Protein AF-A0A9D6M8T0-F1 (afdb_monomer_lite)

Radius of gyration: 15.45 Å; chains: 1; bounding box: 40×28×38 Å

Sequence (110 aa):
MVNTPKIEGMLRNLATHLGQLRDIAQTERDAFVGDATKLGAAKYYLQISIEACLDIGSHIIASERYRAPKDYRDIFTVLNENDILPDDFTVTLRQMAGALVLGGGRRASL

Foldseek 3Di:
DQPPVVLVVLVVLLVVLVVLLVVLVPDDPVRCVVDPVSVVSNVVSLLVNLVSVLVSLQRVCVVVVFDDAPDSLSSLVRCVVVVNDPPVVSVVSSVSSVVNVVPDDDDPDD

pLDDT: mean 89.44, std 13.71, range [37.41, 97.88]

Secondary structure (DSSP, 8-state):
---HHHHHHHHHHHHHHHHHHHHHHTS-HHHHHT-HHHHHHHHHHHHHHHHHHHHHHHHHHHHHTPPPPSSHHHHHHHHHHTTSS-HHHHHHHHHHHHHHHHH-------

Structure (mmCIF, N/CA/C/O backbone):
data_AF-A0A9D6M8T0-F1
#
_entry.id   AF-A0A9D6M8T0-F1
#
loop_
_atom_site.group_PDB
_atom_site.id
_atom_site.type_symbol
_atom_site.label_atom_id
_atom_site.label_alt_id
_atom_site.label_comp_id
_atom_site.label_asym_id
_atom_site.label_entity_id
_atom_site.label_seq_id
_atom_site.pdbx_PDB_ins_code
_atom_site.Cartn_x
_atom_site.Cartn_y
_atom_site.Cartn_z
_atom_site.occupancy
_atom_site.B_iso_or_equiv
_atom_site.auth_seq_id
_atom_site.auth_comp_id
_atom_site.auth_asym_id
_atom_site.auth_atom_id
_atom_site.pdbx_PDB_model_num
ATOM 1 N N . MET A 1 1 ? 18.700 -0.780 -11.556 1.00 75.50 1 MET A N 1
ATOM 2 C CA . MET A 1 1 ? 18.811 -1.960 -10.677 1.00 75.50 1 MET A CA 1
ATOM 3 C C . MET A 1 1 ? 18.026 -1.684 -9.419 1.00 75.50 1 MET A C 1
ATOM 5 O O . MET A 1 1 ? 18.284 -0.677 -8.760 1.00 75.50 1 MET A O 1
ATOM 9 N N . VAL A 1 2 ? 17.058 -2.543 -9.123 1.00 79.75 2 VAL A N 1
ATOM 10 C CA . VAL A 1 2 ? 16.226 -2.430 -7.926 1.00 79.75 2 VAL A CA 1
ATOM 11 C C . VAL A 1 2 ? 17.090 -2.395 -6.665 1.00 79.75 2 VAL A C 1
ATOM 13 O O . VAL A 1 2 ? 17.882 -3.293 -6.398 1.00 79.75 2 VAL A O 1
ATOM 16 N N . ASN A 1 3 ? 16.928 -1.337 -5.868 1.00 88.75 3 ASN A N 1
ATOM 17 C CA . ASN A 1 3 ? 17.471 -1.279 -4.511 1.00 88.75 3 ASN A CA 1
ATOM 18 C C . ASN A 1 3 ? 16.614 -2.143 -3.568 1.00 88.75 3 ASN A C 1
ATOM 20 O O . ASN A 1 3 ? 15.611 -1.671 -3.027 1.00 88.75 3 ASN A O 1
ATOM 24 N N . THR A 1 4 ? 17.013 -3.402 -3.393 1.00 88.81 4 THR A N 1
ATOM 25 C CA . THR A 1 4 ? 16.312 -4.375 -2.544 1.00 88.81 4 THR A CA 1
ATOM 26 C C . THR A 1 4 ? 16.169 -3.909 -1.089 1.00 88.81 4 THR A C 1
ATOM 28 O O 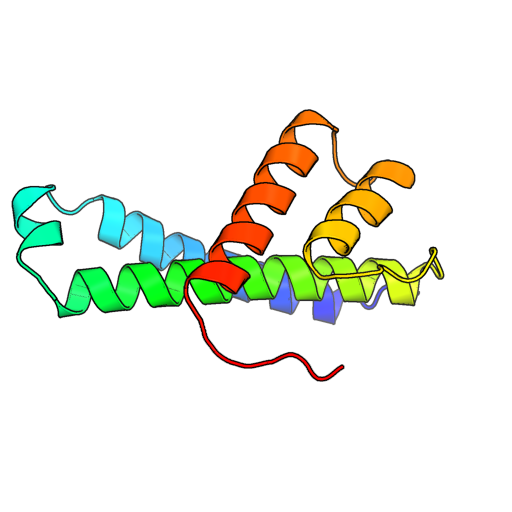. THR A 1 4 ? 15.035 -3.892 -0.612 1.00 88.81 4 THR A O 1
ATOM 31 N N . PRO A 1 5 ? 17.224 -3.414 -0.398 1.00 89.75 5 PRO A N 1
ATOM 32 C CA . PRO A 1 5 ? 17.084 -2.909 0.973 1.00 89.75 5 PRO A CA 1
ATOM 33 C C . PRO A 1 5 ? 16.018 -1.817 1.131 1.00 89.75 5 PRO A C 1
ATOM 35 O O . PRO A 1 5 ? 15.298 -1.781 2.133 1.00 89.75 5 PRO A O 1
ATOM 38 N N . LYS A 1 6 ? 15.891 -0.931 0.134 1.00 87.69 6 LYS A N 1
ATOM 39 C CA . LYS A 1 6 ? 14.872 0.123 0.127 1.00 87.69 6 LYS A CA 1
ATOM 40 C C . LYS A 1 6 ? 13.465 -0.457 -0.026 1.00 87.69 6 LYS A C 1
ATOM 42 O O . LYS A 1 6 ? 12.584 -0.075 0.742 1.00 87.69 6 LYS A O 1
ATOM 47 N N . ILE A 1 7 ? 13.252 -1.376 -0.974 1.00 91.50 7 ILE A N 1
ATOM 48 C CA . ILE A 1 7 ? 11.948 -2.042 -1.146 1.00 91.50 7 ILE A CA 1
ATOM 49 C C . ILE A 1 7 ? 11.554 -2.795 0.121 1.00 91.50 7 ILE A C 1
ATOM 51 O O . ILE A 1 7 ? 10.430 -2.644 0.591 1.00 91.50 7 ILE A O 1
ATOM 55 N N . GLU A 1 8 ? 12.470 -3.552 0.716 1.00 91.94 8 GLU A N 1
ATOM 56 C CA . GLU A 1 8 ? 12.193 -4.268 1.961 1.00 91.94 8 GLU A CA 1
ATOM 57 C C . GLU A 1 8 ? 11.804 -3.321 3.101 1.00 91.94 8 GLU A C 1
ATOM 59 O O . GLU A 1 8 ? 10.916 -3.636 3.891 1.00 91.94 8 GLU A O 1
ATOM 64 N N . GLY A 1 9 ? 12.435 -2.146 3.186 1.00 92.31 9 GLY A N 1
ATOM 65 C CA . GLY A 1 9 ? 12.045 -1.104 4.135 1.00 92.31 9 GLY A CA 1
ATOM 66 C C . GLY A 1 9 ? 10.608 -0.629 3.919 1.00 92.31 9 GLY A C 1
ATOM 67 O O . GLY A 1 9 ? 9.831 -0.574 4.872 1.00 92.31 9 GLY A O 1
ATOM 68 N N . MET A 1 10 ? 10.230 -0.354 2.668 1.00 91.12 10 MET A N 1
ATOM 69 C CA . MET A 1 10 ? 8.861 0.045 2.318 1.00 91.12 10 MET A CA 1
ATOM 70 C C . MET A 1 10 ? 7.848 -1.067 2.630 1.00 91.12 10 MET A C 1
ATOM 72 O O . MET A 1 10 ? 6.798 -0.791 3.206 1.00 91.12 10 MET A O 1
ATOM 76 N N . LEU A 1 11 ? 8.187 -2.328 2.345 1.00 94.06 11 LEU A N 1
ATOM 77 C CA . LEU A 1 11 ? 7.351 -3.487 2.670 1.00 94.06 11 LEU A CA 1
ATOM 78 C C . LEU A 1 11 ? 7.187 -3.688 4.183 1.00 94.06 11 LEU A C 1
ATOM 80 O O . LEU A 1 11 ? 6.087 -3.996 4.637 1.00 94.06 11 LEU A O 1
ATOM 84 N N . ARG A 1 12 ? 8.239 -3.472 4.985 1.00 95.88 12 ARG A N 1
ATOM 85 C CA . ARG A 1 12 ? 8.148 -3.511 6.458 1.00 95.88 12 ARG A CA 1
ATOM 86 C C . ARG A 1 12 ? 7.227 -2.420 7.006 1.00 95.88 12 ARG A C 1
ATOM 88 O O . ARG A 1 12 ? 6.432 -2.686 7.910 1.00 95.88 12 ARG A O 1
ATOM 95 N N . ASN A 1 13 ? 7.295 -1.216 6.442 1.00 92.94 13 ASN A N 1
ATOM 96 C CA . ASN A 1 13 ? 6.398 -0.125 6.823 1.00 92.94 13 ASN A CA 1
ATOM 97 C C . ASN A 1 13 ? 4.948 -0.459 6.454 1.00 92.94 13 ASN A C 1
ATOM 99 O O . ASN A 1 13 ? 4.061 -0.357 7.298 1.00 92.94 13 ASN A O 1
ATOM 103 N N . LEU A 1 14 ? 4.717 -0.954 5.234 1.00 95.50 14 LEU A N 1
ATOM 104 C CA . LEU A 1 14 ? 3.402 -1.419 4.795 1.00 95.50 14 LEU A CA 1
ATOM 105 C C . LEU A 1 14 ? 2.852 -2.511 5.724 1.00 95.50 14 LEU A C 1
ATOM 107 O O . LEU A 1 14 ? 1.713 -2.417 6.172 1.00 95.50 14 LEU A O 1
ATOM 111 N N . ALA A 1 15 ? 3.664 -3.510 6.076 1.00 96.62 15 ALA A N 1
ATOM 112 C CA . ALA A 1 15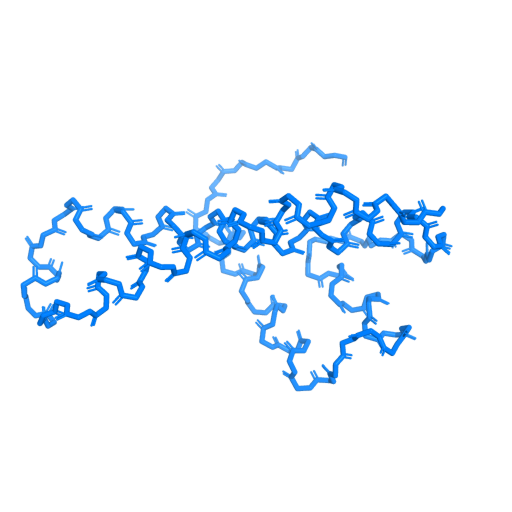 ? 3.269 -4.569 7.001 1.00 96.62 15 ALA A CA 1
ATOM 113 C C . ALA A 1 15 ? 2.880 -4.019 8.385 1.00 96.62 15 ALA A C 1
ATOM 115 O O . ALA A 1 15 ? 1.887 -4.460 8.961 1.00 96.62 15 ALA A O 1
ATOM 116 N N . THR A 1 16 ? 3.613 -3.021 8.887 1.00 97.12 16 THR A N 1
ATOM 117 C CA . THR A 1 16 ? 3.287 -2.331 10.145 1.00 97.12 16 THR A CA 1
ATOM 118 C C . THR A 1 16 ? 1.920 -1.650 10.073 1.00 97.12 16 THR A C 1
ATOM 120 O O . THR A 1 16 ? 1.087 -1.846 10.957 1.00 97.12 16 THR A O 1
ATOM 123 N N . HIS A 1 17 ? 1.651 -0.888 9.009 1.00 95.88 17 HIS A N 1
ATOM 124 C CA . HIS A 1 17 ? 0.370 -0.194 8.834 1.00 95.88 17 HIS A CA 1
ATOM 125 C C . HIS A 1 17 ? -0.799 -1.172 8.671 1.00 95.88 17 HIS A C 1
ATOM 127 O O . HIS A 1 17 ? -1.867 -0.965 9.247 1.00 95.88 17 HIS A O 1
ATOM 133 N N . LEU A 1 18 ? -0.587 -2.276 7.950 1.00 96.69 18 LEU A N 1
ATOM 134 C CA . LEU A 1 18 ? -1.570 -3.351 7.831 1.00 96.69 18 LEU A CA 1
ATOM 135 C C . LEU A 1 18 ? -1.849 -4.028 9.178 1.00 96.69 18 LEU A C 1
ATOM 137 O O . LEU A 1 18 ? -2.992 -4.399 9.429 1.00 96.69 18 LEU A O 1
ATOM 141 N N . GLY A 1 19 ? -0.845 -4.165 10.049 1.00 97.62 19 GLY A N 1
ATOM 142 C CA . GLY A 1 19 ? -1.034 -4.613 11.431 1.00 97.62 19 GLY A CA 1
ATOM 143 C C . GLY A 1 19 ? -1.992 -3.700 12.197 1.00 97.62 19 GLY A C 1
ATOM 144 O O . GLY A 1 19 ? -3.010 -4.166 12.697 1.00 97.62 19 GLY A O 1
ATOM 145 N N . GLN A 1 20 ? -1.747 -2.387 12.167 1.00 97.31 20 GLN A N 1
ATOM 146 C CA . GLN A 1 20 ? -2.618 -1.399 12.818 1.00 97.31 20 GLN A CA 1
ATOM 147 C C . GLN A 1 20 ? -4.053 -1.424 12.267 1.00 97.31 20 GLN A C 1
ATOM 149 O O . GLN A 1 20 ? -5.021 -1.369 13.022 1.00 97.31 20 GLN A O 1
ATOM 154 N N . LEU A 1 21 ? -4.214 -1.550 10.946 1.00 96.75 21 LEU A N 1
ATOM 155 C CA . LEU A 1 21 ? -5.535 -1.683 10.324 1.00 96.75 21 LEU A CA 1
ATOM 156 C C . LEU A 1 21 ? -6.252 -2.966 10.752 1.00 96.75 21 LEU A C 1
ATOM 158 O O . LEU A 1 21 ? -7.459 -2.931 10.979 1.00 96.75 21 LEU A O 1
ATOM 162 N N . ARG A 1 22 ? -5.529 -4.086 10.872 1.00 97.19 22 ARG A N 1
ATOM 163 C CA . ARG A 1 22 ? -6.090 -5.360 11.345 1.00 97.19 22 ARG A CA 1
ATOM 164 C C . ARG A 1 22 ? -6.563 -5.265 12.788 1.00 97.19 22 ARG A C 1
ATOM 166 O O . ARG A 1 22 ? -7.646 -5.769 13.073 1.00 97.19 22 ARG A O 1
ATOM 173 N N . ASP A 1 23 ? -5.802 -4.590 13.647 1.00 96.25 23 ASP A N 1
ATOM 174 C CA . ASP A 1 23 ? -6.169 -4.360 15.046 1.00 96.25 23 ASP A CA 1
ATOM 175 C C . ASP A 1 23 ? -7.430 -3.493 15.144 1.00 96.25 23 ASP A C 1
ATOM 177 O O . ASP A 1 23 ? -8.375 -3.828 15.861 1.00 96.25 23 ASP A O 1
ATOM 181 N N . ILE A 1 24 ? -7.504 -2.415 14.355 1.00 95.62 24 ILE A N 1
ATOM 182 C CA . ILE A 1 24 ? -8.705 -1.574 14.286 1.00 95.62 24 ILE A CA 1
ATOM 183 C C . ILE A 1 24 ? -9.903 -2.375 13.761 1.00 95.62 24 ILE A C 1
ATOM 185 O O . ILE A 1 24 ? -11.001 -2.242 14.303 1.00 95.62 24 ILE A O 1
ATOM 189 N N . ALA A 1 25 ? -9.701 -3.238 12.761 1.00 95.00 25 ALA A N 1
ATOM 190 C CA . ALA A 1 25 ? -10.749 -4.077 12.183 1.00 95.00 25 ALA A CA 1
ATOM 191 C C . ALA A 1 25 ? -11.332 -5.114 13.164 1.00 95.00 25 ALA A C 1
ATOM 193 O O . ALA A 1 25 ? -12.409 -5.635 12.894 1.00 95.00 25 ALA A O 1
ATOM 194 N N . GLN A 1 26 ? -10.671 -5.389 14.299 1.00 95.94 26 GLN A N 1
ATOM 195 C CA . GLN A 1 26 ? -11.240 -6.209 15.381 1.00 95.94 26 GLN A CA 1
ATOM 196 C C . GLN A 1 26 ? -12.239 -5.440 16.264 1.00 95.94 26 GLN A C 1
ATOM 198 O O . GLN A 1 26 ? -12.852 -6.022 17.155 1.00 95.94 26 GLN A O 1
ATOM 203 N N . THR A 1 27 ? -12.393 -4.125 16.075 1.00 94.69 27 THR A N 1
ATOM 204 C CA . THR A 1 27 ? -13.373 -3.332 16.825 1.00 94.69 27 THR A CA 1
ATOM 205 C C . THR A 1 27 ? -14.775 -3.550 16.250 1.00 94.69 27 THR A C 1
ATOM 207 O O . THR A 1 27 ? -14.976 -3.429 15.044 1.00 94.69 27 THR A O 1
ATOM 210 N N . GLU A 1 28 ? -15.758 -3.788 17.122 1.00 96.06 28 GLU A N 1
ATOM 211 C CA . GLU A 1 28 ? -17.176 -3.838 16.744 1.00 96.06 28 GLU A CA 1
ATOM 212 C C . GLU A 1 28 ? -17.616 -2.585 15.979 1.00 96.06 28 GLU A C 1
ATOM 214 O O . GLU A 1 28 ? -17.210 -1.466 16.302 1.00 96.06 28 GLU A O 1
ATOM 219 N N . ARG A 1 29 ? -18.484 -2.756 14.976 1.00 93.88 29 ARG A N 1
ATOM 220 C CA . ARG A 1 29 ? -18.815 -1.693 14.012 1.00 93.88 29 ARG A CA 1
ATOM 221 C C . ARG A 1 29 ? -19.297 -0.406 14.680 1.00 93.88 29 ARG A C 1
ATOM 223 O O . ARG A 1 29 ? -18.826 0.671 14.323 1.00 93.88 29 ARG A O 1
ATOM 230 N N . ASP A 1 30 ? -20.215 -0.504 15.634 1.00 95.44 30 ASP A N 1
ATOM 231 C CA . ASP A 1 30 ? -20.790 0.679 16.282 1.00 95.44 30 ASP A CA 1
ATOM 232 C C . ASP A 1 30 ? -19.770 1.372 17.197 1.00 95.44 30 ASP A C 1
ATOM 234 O O . ASP A 1 30 ? -19.712 2.600 17.247 1.00 95.44 30 ASP A O 1
ATOM 238 N N . ALA A 1 31 ? -18.887 0.596 17.833 1.00 92.88 31 ALA A N 1
ATOM 239 C CA . ALA A 1 31 ? -17.766 1.125 18.604 1.00 92.88 31 ALA A CA 1
ATOM 240 C C . ALA A 1 31 ? -16.697 1.773 17.706 1.00 92.88 31 ALA A C 1
ATOM 242 O O . ALA A 1 31 ? -16.046 2.729 18.117 1.00 92.88 31 ALA A O 1
ATOM 243 N N . PHE A 1 32 ? -16.519 1.283 16.478 1.00 94.12 32 PHE A N 1
ATOM 244 C CA . PHE A 1 32 ? -15.626 1.887 15.493 1.00 94.12 32 PHE A CA 1
ATOM 245 C C . PHE A 1 32 ? -16.195 3.200 14.950 1.00 94.12 32 PHE A C 1
ATOM 247 O O . PHE A 1 32 ? -15.510 4.217 14.964 1.00 94.12 32 PHE A O 1
ATOM 254 N N . VAL A 1 33 ? -17.454 3.201 14.505 1.00 93.31 33 VAL A N 1
ATOM 255 C CA . VAL A 1 33 ? -18.100 4.389 13.922 1.00 93.31 33 VAL A CA 1
ATOM 256 C C . VAL A 1 33 ? -18.333 5.484 14.971 1.00 93.31 33 VAL A C 1
ATOM 258 O O . VAL A 1 33 ? -18.304 6.666 14.635 1.00 93.31 33 VAL A O 1
ATOM 261 N N . GLY A 1 34 ? -18.525 5.111 16.239 1.00 94.56 34 GLY A N 1
ATOM 262 C CA . GLY A 1 34 ? -18.650 6.052 17.353 1.00 94.56 34 GLY A CA 1
ATOM 263 C C . GLY A 1 34 ? -17.331 6.678 17.824 1.00 94.56 34 GLY A C 1
ATOM 264 O O . GLY A 1 34 ? -17.364 7.651 18.576 1.00 94.56 34 GLY A O 1
ATOM 265 N N . ASP A 1 35 ? -16.177 6.163 17.389 1.00 95.25 35 ASP A N 1
ATOM 266 C CA . ASP A 1 35 ? -14.855 6.616 17.830 1.00 95.25 35 ASP A CA 1
ATOM 267 C C . ASP A 1 35 ? -14.133 7.382 16.709 1.00 95.25 35 ASP A C 1
ATOM 269 O O . ASP A 1 35 ? -13.527 6.814 15.795 1.00 95.25 35 ASP A O 1
ATOM 273 N N . ALA A 1 36 ? -14.166 8.714 16.802 1.00 94.25 36 ALA A N 1
ATOM 274 C CA . ALA A 1 36 ? -13.514 9.601 15.840 1.00 94.25 36 ALA A CA 1
ATOM 275 C C . ALA A 1 36 ? -11.992 9.379 15.745 1.00 94.25 36 ALA A C 1
ATOM 277 O O . ALA A 1 36 ? -11.414 9.564 14.671 1.00 94.25 36 ALA A O 1
ATOM 278 N N . THR A 1 37 ? -11.347 8.953 16.835 1.00 94.56 37 THR A N 1
ATOM 279 C CA . THR A 1 37 ? -9.906 8.675 16.861 1.00 94.56 37 THR A CA 1
ATOM 280 C C . THR A 1 37 ? -9.603 7.421 16.055 1.00 94.56 37 THR A C 1
ATOM 282 O O . THR A 1 37 ? -8.741 7.454 15.177 1.00 94.56 37 THR A O 1
ATOM 285 N N . LYS A 1 38 ? -10.350 6.332 16.280 1.00 93.69 38 LYS A N 1
ATOM 286 C CA . LYS A 1 38 ? -10.195 5.090 15.504 1.00 93.69 38 LYS A CA 1
ATOM 287 C C . LYS A 1 38 ? -10.535 5.282 14.033 1.00 93.69 38 LYS A C 1
ATOM 289 O O . LYS A 1 38 ? -9.807 4.783 13.178 1.00 93.69 38 LYS A O 1
ATOM 294 N N . LEU A 1 39 ? -11.589 6.037 13.721 1.00 94.31 39 LEU A N 1
ATOM 295 C CA . LEU A 1 39 ? -11.930 6.389 12.340 1.00 94.31 39 LEU A CA 1
ATOM 296 C C . LEU A 1 39 ? -10.812 7.184 11.659 1.00 94.31 39 LEU A C 1
ATOM 298 O O . LEU A 1 39 ? -10.462 6.898 10.513 1.00 94.31 39 LEU A O 1
ATOM 302 N N . GLY A 1 40 ? -10.252 8.181 12.349 1.00 94.19 40 GLY A N 1
ATOM 303 C CA . GLY A 1 40 ? -9.127 8.971 11.851 1.00 94.19 40 GLY A CA 1
ATOM 304 C C . GLY A 1 40 ? -7.883 8.115 11.620 1.00 94.19 40 GLY A C 1
ATOM 305 O O . GLY A 1 40 ? -7.294 8.167 10.541 1.00 94.19 40 GLY A O 1
ATOM 306 N N . ALA A 1 41 ? -7.538 7.271 12.593 1.00 95.12 41 ALA A N 1
ATOM 307 C CA . ALA A 1 41 ? -6.420 6.340 12.504 1.00 95.12 41 ALA A CA 1
ATOM 308 C C . ALA A 1 41 ? -6.590 5.357 11.336 1.00 95.12 41 ALA A C 1
ATOM 310 O O . ALA A 1 41 ? -5.673 5.199 10.536 1.00 95.12 41 ALA A O 1
ATOM 311 N N . ALA A 1 42 ? -7.774 4.759 11.170 1.00 95.44 42 ALA A N 1
ATOM 312 C CA . ALA A 1 42 ? -8.057 3.846 10.063 1.00 95.44 42 ALA A CA 1
ATOM 313 C C . ALA A 1 42 ? -7.885 4.522 8.698 1.00 95.44 42 ALA A C 1
ATOM 315 O O . ALA A 1 42 ? -7.228 3.973 7.814 1.00 95.44 42 ALA A O 1
ATOM 316 N N . LYS A 1 43 ? -8.433 5.734 8.530 1.00 93.75 43 LYS A N 1
ATOM 317 C CA . LYS A 1 43 ? -8.268 6.515 7.294 1.00 93.75 43 LYS A CA 1
ATOM 318 C C . LYS A 1 43 ? -6.798 6.803 7.010 1.00 93.75 43 LYS A C 1
ATOM 320 O O . LYS A 1 43 ? -6.348 6.592 5.888 1.00 93.75 43 LYS A O 1
ATOM 325 N N . TYR A 1 44 ? -6.057 7.242 8.026 1.00 94.81 44 TYR A N 1
ATOM 326 C CA . TYR A 1 44 ? -4.637 7.546 7.906 1.00 94.81 44 TYR A CA 1
ATOM 327 C C . TYR A 1 44 ? -3.815 6.308 7.530 1.00 94.81 44 TYR A C 1
ATOM 329 O O . TYR A 1 44 ? -3.090 6.342 6.539 1.00 94.81 44 TYR A O 1
ATOM 337 N N . TYR A 1 45 ? -3.969 5.197 8.259 1.00 95.62 45 TYR A N 1
ATOM 338 C CA . TYR A 1 45 ? -3.228 3.966 7.982 1.00 95.62 45 TYR A CA 1
ATOM 339 C C . TYR A 1 45 ? -3.557 3.382 6.608 1.00 95.62 45 TYR A C 1
ATOM 341 O O . TYR A 1 45 ? -2.659 2.879 5.932 1.00 95.62 45 TYR A O 1
ATOM 349 N N . LEU A 1 46 ? -4.812 3.483 6.157 1.00 94.00 46 LEU A N 1
ATOM 350 C CA . LEU A 1 46 ? -5.195 3.086 4.804 1.00 94.00 46 LEU A CA 1
ATOM 351 C C . LEU A 1 46 ? -4.506 3.964 3.755 1.00 94.00 46 LEU A C 1
ATOM 353 O O . LEU A 1 46 ? -3.913 3.437 2.816 1.00 94.00 46 LEU A O 1
ATOM 357 N N . GLN A 1 47 ? -4.535 5.284 3.938 1.00 93.88 47 GLN A N 1
ATOM 358 C CA . GLN A 1 47 ? -3.885 6.233 3.039 1.00 93.88 47 GLN A CA 1
ATOM 359 C C . GLN A 1 47 ? -2.386 5.941 2.891 1.00 93.88 47 GLN A C 1
ATOM 361 O O . GLN A 1 47 ? -1.921 5.709 1.776 1.00 93.88 47 GLN A O 1
ATOM 366 N N . ILE A 1 48 ? -1.638 5.877 3.994 1.00 94.06 48 ILE A N 1
ATOM 367 C CA . ILE A 1 48 ? -0.183 5.665 3.929 1.00 94.06 48 ILE A CA 1
ATOM 368 C C . ILE A 1 48 ? 0.190 4.248 3.464 1.00 94.06 48 ILE A C 1
ATOM 370 O O . ILE A 1 48 ? 1.291 4.029 2.964 1.00 94.06 48 ILE A O 1
ATOM 374 N N . SER A 1 49 ? -0.717 3.271 3.594 1.00 95.12 49 SER A N 1
ATOM 375 C CA . SER A 1 49 ? -0.539 1.940 2.997 1.00 95.12 49 SER A CA 1
ATOM 376 C C . SER A 1 49 ? -0.636 1.998 1.471 1.00 95.12 49 SER A C 1
ATOM 378 O O . SER A 1 49 ? 0.172 1.382 0.780 1.00 95.12 49 SER A O 1
ATOM 380 N N . ILE A 1 50 ? -1.591 2.766 0.935 1.00 93.56 50 ILE A N 1
ATOM 381 C CA .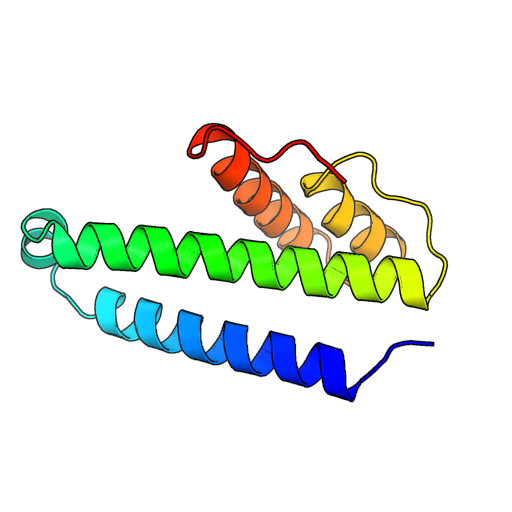 ILE A 1 50 ? -1.730 2.979 -0.513 1.00 93.56 50 ILE A CA 1
ATOM 382 C C . ILE A 1 50 ? -0.517 3.747 -1.053 1.00 93.56 50 ILE A C 1
ATOM 384 O O . ILE A 1 50 ? 0.039 3.349 -2.075 1.00 93.56 50 ILE A O 1
ATOM 388 N N . GLU A 1 51 ? -0.072 4.795 -0.355 1.00 92.19 51 GLU A N 1
ATOM 389 C CA . GLU A 1 51 ? 1.136 5.555 -0.709 1.00 92.19 51 GLU A CA 1
ATOM 390 C C . GLU A 1 51 ? 2.379 4.652 -0.755 1.00 92.19 51 GLU A C 1
ATOM 392 O O . GLU A 1 51 ? 3.107 4.668 -1.744 1.00 92.19 51 GLU A O 1
ATOM 397 N N . ALA A 1 52 ? 2.565 3.769 0.233 1.00 93.31 52 ALA A N 1
ATOM 398 C CA . ALA A 1 52 ? 3.673 2.813 0.227 1.00 93.31 52 ALA A CA 1
ATOM 399 C C . ALA A 1 52 ? 3.647 1.878 -0.999 1.00 93.31 52 ALA A C 1
ATOM 401 O O . ALA A 1 52 ? 4.693 1.602 -1.588 1.00 93.31 52 ALA A O 1
ATOM 402 N N . CYS A 1 53 ? 2.468 1.415 -1.429 1.00 94.62 53 CYS A N 1
ATOM 403 C CA . CYS A 1 53 ? 2.333 0.621 -2.655 1.00 94.62 53 CYS A CA 1
ATOM 404 C C . CYS A 1 53 ? 2.716 1.419 -3.914 1.00 94.62 53 CYS A C 1
ATOM 406 O O . CYS A 1 53 ? 3.361 0.872 -4.813 1.00 94.62 53 CYS A O 1
ATOM 408 N N . LEU A 1 54 ? 2.349 2.704 -3.979 1.00 94.31 54 LEU A N 1
ATOM 409 C CA . LEU A 1 54 ? 2.718 3.599 -5.082 1.00 94.31 54 LEU A CA 1
ATOM 410 C C . LEU A 1 54 ? 4.231 3.850 -5.126 1.00 94.31 54 LEU A C 1
ATOM 412 O O . LEU A 1 54 ? 4.822 3.821 -6.208 1.00 94.31 54 LEU A O 1
ATOM 416 N N . ASP A 1 55 ? 4.865 4.040 -3.968 1.00 92.94 55 ASP A N 1
ATOM 417 C CA . ASP A 1 55 ? 6.312 4.243 -3.853 1.00 92.94 55 ASP A CA 1
ATOM 418 C C . ASP A 1 55 ? 7.099 3.002 -4.287 1.00 92.94 55 ASP A C 1
ATOM 420 O O . ASP A 1 55 ? 8.072 3.110 -5.041 1.00 92.94 55 ASP A O 1
ATOM 424 N N . ILE A 1 56 ? 6.655 1.810 -3.867 1.00 94.50 56 ILE A N 1
ATOM 425 C CA . ILE A 1 56 ? 7.236 0.533 -4.302 1.00 94.50 56 ILE A CA 1
ATOM 426 C C . ILE A 1 56 ? 7.132 0.406 -5.822 1.00 94.50 56 ILE A C 1
ATOM 428 O O . ILE A 1 56 ? 8.138 0.144 -6.485 1.00 94.50 56 ILE A O 1
ATOM 432 N N . GLY A 1 57 ? 5.942 0.637 -6.380 1.00 95.06 57 GLY A N 1
ATOM 433 C CA . GLY A 1 57 ? 5.719 0.537 -7.818 1.00 95.06 57 GLY A CA 1
ATOM 434 C C . GLY A 1 57 ? 6.565 1.522 -8.620 1.00 95.06 57 GLY A C 1
ATOM 435 O O . GLY A 1 57 ? 7.253 1.128 -9.560 1.00 95.06 57 GLY A O 1
ATOM 436 N N . SER A 1 58 ? 6.596 2.784 -8.195 1.00 94.25 58 SER A N 1
ATOM 437 C CA . SER A 1 58 ? 7.408 3.834 -8.821 1.00 94.25 58 SER A CA 1
ATOM 438 C C . SER A 1 58 ? 8.896 3.498 -8.790 1.00 94.25 58 SER A C 1
ATOM 440 O O . SER A 1 58 ? 9.610 3.688 -9.777 1.00 94.25 58 SER A O 1
ATOM 442 N N . HIS A 1 59 ? 9.376 2.960 -7.667 1.00 93.62 59 HIS A N 1
ATOM 443 C CA . HIS A 1 59 ? 10.768 2.556 -7.522 1.00 93.62 59 HIS A CA 1
ATOM 444 C C . HIS A 1 59 ? 11.125 1.389 -8.449 1.00 93.62 59 HIS A C 1
ATOM 446 O O . HIS A 1 59 ? 12.197 1.417 -9.054 1.00 93.62 59 HIS A O 1
ATOM 452 N N . ILE A 1 60 ? 10.245 0.394 -8.596 1.00 94.94 60 ILE A N 1
ATOM 453 C CA . ILE A 1 60 ? 10.436 -0.724 -9.534 1.00 94.94 60 ILE A CA 1
ATOM 454 C C . ILE A 1 60 ? 10.492 -0.205 -10.976 1.00 94.94 60 ILE A C 1
ATOM 456 O O . ILE A 1 60 ? 11.470 -0.471 -11.672 1.00 94.94 60 ILE A O 1
ATOM 460 N N . ILE A 1 61 ? 9.512 0.605 -11.391 1.00 95.94 61 ILE A N 1
ATOM 461 C CA . ILE A 1 61 ? 9.437 1.187 -12.742 1.00 95.94 61 ILE A CA 1
ATOM 462 C C . ILE A 1 61 ? 10.720 1.945 -13.092 1.00 95.94 61 ILE A C 1
ATOM 464 O O . ILE A 1 61 ? 11.318 1.711 -14.143 1.00 95.94 61 ILE A O 1
ATOM 468 N N . ALA A 1 62 ? 11.179 2.821 -12.195 1.00 94.38 62 ALA A N 1
ATOM 469 C CA . ALA A 1 62 ? 12.402 3.591 -12.404 1.00 94.38 62 ALA A CA 1
ATOM 470 C C . ALA A 1 62 ? 13.657 2.700 -12.431 1.00 94.38 62 ALA A C 1
ATOM 472 O O . ALA A 1 62 ? 14.592 2.953 -13.192 1.00 94.38 62 ALA A O 1
ATOM 473 N N . SER A 1 63 ? 13.684 1.652 -11.605 1.00 93.94 63 SER A N 1
ATOM 474 C CA . SER A 1 63 ? 14.830 0.748 -11.478 1.00 93.94 63 SER A CA 1
ATOM 475 C C . SER A 1 63 ? 15.032 -0.147 -12.696 1.00 93.94 63 SER A C 1
ATOM 477 O O . SER A 1 63 ? 16.190 -0.392 -13.057 1.00 93.94 63 SER A O 1
ATOM 479 N N . GLU A 1 64 ? 13.929 -0.594 -13.298 1.00 93.94 64 GLU A N 1
ATOM 480 C CA . GLU A 1 64 ? 13.878 -1.489 -14.462 1.00 93.94 64 GLU A CA 1
ATOM 481 C C . GLU A 1 64 ? 13.715 -0.732 -15.791 1.00 93.94 64 GLU A C 1
ATOM 483 O O . GLU A 1 64 ? 13.745 -1.331 -16.861 1.00 93.94 64 GLU A O 1
ATOM 488 N N . ARG A 1 65 ? 13.628 0.607 -15.740 1.00 94.81 65 ARG A N 1
ATOM 489 C CA . ARG A 1 65 ? 13.502 1.496 -16.910 1.00 94.81 65 ARG A CA 1
ATOM 490 C C . ARG A 1 65 ? 12.265 1.199 -17.766 1.00 94.81 65 ARG A C 1
ATOM 492 O O . ARG A 1 65 ? 12.308 1.339 -18.988 1.00 94.81 65 ARG A O 1
ATOM 499 N N . TYR A 1 66 ? 11.160 0.827 -17.126 1.00 96.62 66 TYR A N 1
ATOM 500 C CA . TYR A 1 66 ? 9.870 0.713 -17.804 1.00 96.62 66 TYR A CA 1
ATOM 501 C C . TYR A 1 66 ? 9.350 2.087 -18.240 1.00 96.62 66 TYR A C 1
ATOM 503 O O . TYR A 1 66 ? 9.918 3.132 -17.899 1.00 96.62 66 TYR A O 1
ATOM 511 N N . ARG A 1 67 ? 8.251 2.102 -19.006 1.00 97.19 67 ARG A N 1
ATOM 512 C CA . ARG A 1 67 ? 7.620 3.363 -19.413 1.00 97.19 67 ARG A CA 1
ATOM 513 C C . ARG A 1 67 ? 7.215 4.181 -18.182 1.00 97.19 67 ARG A C 1
ATOM 515 O O . ARG A 1 67 ? 6.768 3.632 -17.177 1.00 97.19 67 ARG A O 1
ATOM 522 N N . ALA A 1 68 ? 7.324 5.502 -18.283 1.00 94.94 68 ALA A N 1
ATOM 523 C CA . ALA A 1 68 ? 6.862 6.385 -17.221 1.00 94.94 68 ALA A CA 1
ATOM 524 C C . ALA A 1 68 ? 5.327 6.282 -17.058 1.00 94.94 68 ALA A C 1
ATOM 526 O O . ALA A 1 68 ? 4.610 6.249 -18.069 1.00 94.94 68 ALA A O 1
ATOM 527 N N . PRO A 1 69 ? 4.812 6.232 -15.816 1.00 95.50 69 PRO A N 1
ATOM 528 C CA . PRO A 1 69 ? 3.380 6.263 -15.558 1.00 95.50 69 PRO A CA 1
ATOM 529 C C . PRO A 1 69 ? 2.826 7.672 -15.804 1.00 95.50 69 PRO A C 1
ATOM 531 O O . PRO A 1 69 ? 3.487 8.672 -15.530 1.00 95.50 69 PRO A O 1
ATOM 534 N N . LYS A 1 70 ? 1.597 7.757 -16.316 1.00 93.50 70 LYS A N 1
ATOM 535 C CA . LYS A 1 70 ? 0.891 9.023 -16.586 1.00 93.50 70 LYS A CA 1
ATOM 536 C C . LYS A 1 70 ? 0.289 9.649 -15.328 1.00 93.50 70 LYS A C 1
ATOM 538 O O . LYS A 1 70 ? 0.160 10.865 -15.247 1.00 93.50 70 LYS A O 1
ATOM 543 N N . ASP A 1 71 ? -0.115 8.811 -14.379 1.00 92.00 71 ASP A N 1
ATOM 544 C CA . ASP A 1 71 ? -0.689 9.190 -13.091 1.00 92.00 71 ASP A CA 1
ATOM 545 C C . ASP A 1 71 ? -0.455 8.073 -12.055 1.00 92.00 71 ASP A C 1
ATOM 547 O O . ASP A 1 71 ? 0.140 7.035 -12.355 1.00 92.00 71 ASP A O 1
ATOM 551 N N . TYR A 1 72 ? -0.939 8.263 -10.824 1.00 90.56 72 TYR A N 1
ATOM 552 C CA . TYR A 1 72 ? -0.772 7.272 -9.757 1.00 90.56 72 TYR A CA 1
ATOM 553 C C . TYR A 1 72 ? -1.451 5.927 -10.03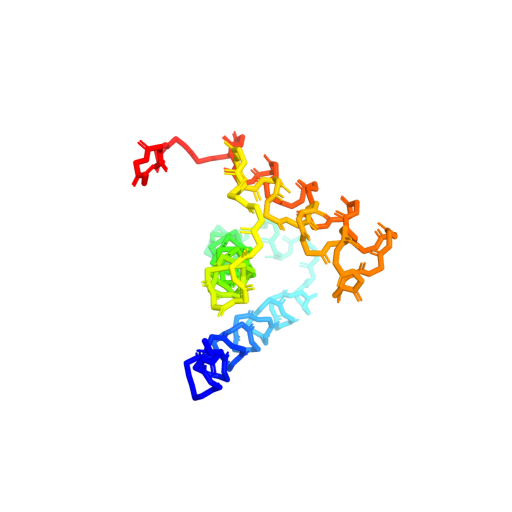3 1.00 90.56 72 TYR A C 1
ATOM 555 O O . TYR A 1 72 ? -0.950 4.891 -9.606 1.00 90.56 72 TYR A O 1
ATOM 563 N N . ARG A 1 73 ? -2.585 5.904 -10.742 1.00 93.50 73 ARG A N 1
ATOM 564 C CA . ARG A 1 73 ? -3.254 4.643 -11.099 1.00 93.50 73 ARG A CA 1
ATOM 565 C C . ARG A 1 73 ? -2.445 3.909 -12.164 1.00 93.50 73 ARG A C 1
ATOM 567 O O . ARG A 1 73 ? -2.389 2.683 -12.147 1.00 93.50 73 ARG A O 1
ATOM 574 N N . ASP A 1 74 ? -1.819 4.652 -13.070 1.00 95.88 74 ASP A N 1
ATOM 575 C CA . ASP A 1 74 ? -1.022 4.110 -14.164 1.00 95.88 74 ASP A CA 1
ATOM 576 C C . ASP A 1 74 ? 0.263 3.417 -13.689 1.00 95.88 74 ASP A C 1
ATOM 578 O O . ASP A 1 74 ? 0.756 2.544 -14.392 1.00 95.88 74 ASP A O 1
ATOM 582 N N . ILE A 1 75 ? 0.754 3.701 -12.473 1.00 96.69 75 ILE A N 1
ATOM 583 C CA . ILE A 1 75 ? 1.844 2.925 -11.847 1.00 96.69 75 ILE A CA 1
ATOM 584 C C . ILE A 1 75 ? 1.507 1.430 -11.851 1.00 96.69 75 ILE A C 1
ATOM 586 O O . ILE A 1 75 ? 2.315 0.613 -12.282 1.00 96.69 75 ILE A O 1
ATOM 590 N N . PHE A 1 76 ? 0.301 1.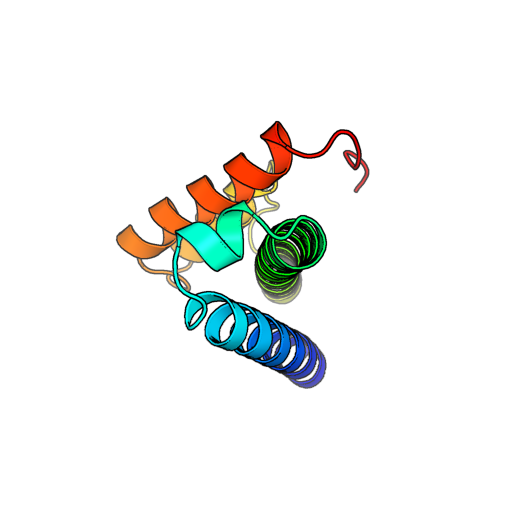058 -11.420 1.00 96.94 76 PHE A N 1
ATOM 591 C CA . PHE A 1 76 ? -0.095 -0.350 -11.366 1.00 96.94 76 PHE A CA 1
ATOM 592 C C . PHE A 1 76 ? -0.328 -0.944 -12.756 1.00 96.94 76 PHE A C 1
ATOM 594 O O . PHE A 1 76 ? -0.019 -2.112 -12.965 1.00 96.94 76 PHE A O 1
ATOM 601 N N . THR A 1 77 ? -0.799 -0.139 -13.716 1.00 96.94 77 THR A N 1
ATOM 602 C CA . THR A 1 77 ? -0.905 -0.563 -15.119 1.00 96.94 77 THR A CA 1
ATOM 603 C C . THR A 1 77 ? 0.471 -0.908 -15.691 1.00 96.94 77 THR A C 1
ATOM 605 O O . THR A 1 77 ? 0.628 -1.975 -16.269 1.00 96.94 77 THR A O 1
ATOM 608 N N . VAL A 1 78 ? 1.487 -0.059 -15.483 1.00 97.75 78 VAL A N 1
ATOM 609 C CA . VAL A 1 78 ? 2.858 -0.322 -15.963 1.00 97.75 78 VAL A CA 1
ATOM 610 C C . VAL A 1 78 ? 3.415 -1.612 -15.362 1.00 97.75 78 VAL A C 1
ATOM 612 O O . VAL A 1 78 ? 4.058 -2.388 -16.059 1.00 97.75 78 VAL A O 1
ATOM 615 N N . LEU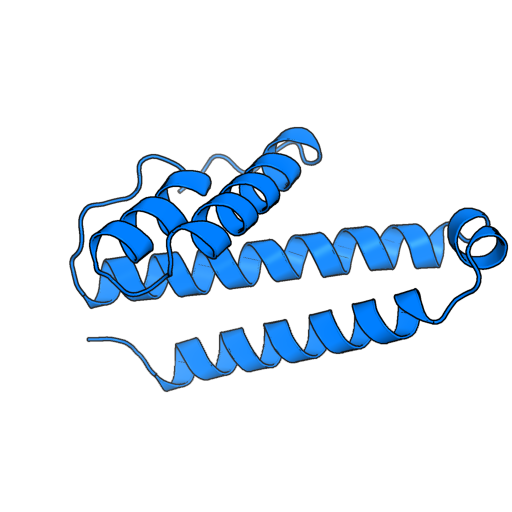 A 1 79 ? 3.182 -1.864 -14.073 1.00 97.31 79 LEU A N 1
ATOM 616 C CA . LEU A 1 79 ? 3.645 -3.099 -13.434 1.00 97.31 79 LEU A CA 1
ATOM 617 C C . LEU A 1 79 ? 2.955 -4.346 -14.008 1.00 97.31 79 LEU A C 1
ATOM 619 O O . LEU A 1 79 ? 3.610 -5.367 -14.191 1.00 97.31 79 LEU A O 1
ATOM 623 N N . ASN A 1 80 ? 1.659 -4.266 -14.305 1.00 97.88 80 ASN A N 1
ATOM 624 C CA . ASN A 1 80 ? 0.900 -5.347 -14.935 1.00 97.88 80 ASN A CA 1
ATOM 625 C C . ASN A 1 80 ? 1.346 -5.619 -16.377 1.00 97.88 80 ASN A C 1
ATOM 627 O O . ASN A 1 80 ? 1.566 -6.769 -16.728 1.00 97.88 80 ASN A O 1
ATOM 631 N N . GLU A 1 81 ? 1.588 -4.571 -17.172 1.00 97.31 81 GLU A N 1
ATOM 632 C CA . GLU A 1 81 ? 2.142 -4.683 -18.533 1.00 97.31 81 GLU A CA 1
ATOM 633 C C . GLU A 1 81 ? 3.503 -5.402 -18.581 1.00 97.31 81 GLU A C 1
ATOM 635 O O . GLU A 1 81 ? 3.905 -5.873 -19.641 1.00 97.31 81 GLU A O 1
ATOM 640 N N . ASN A 1 82 ? 4.220 -5.456 -17.453 1.00 97.12 82 ASN A N 1
ATOM 641 C CA . ASN A 1 82 ? 5.509 -6.135 -17.303 1.00 97.12 82 ASN A CA 1
ATOM 642 C C . ASN A 1 82 ? 5.402 -7.407 -16.434 1.00 97.12 82 ASN A C 1
ATOM 644 O O . ASN A 1 82 ? 6.394 -7.818 -15.833 1.00 97.12 82 ASN A O 1
ATOM 648 N N . ASP A 1 83 ? 4.205 -7.992 -16.315 1.00 95.94 83 ASP A N 1
ATOM 649 C CA . ASP A 1 83 ? 3.922 -9.257 -15.615 1.00 95.94 83 ASP A CA 1
ATOM 650 C C . ASP A 1 83 ? 4.281 -9.277 -14.112 1.00 95.94 83 ASP A C 1
ATOM 652 O O . ASP A 1 83 ? 4.399 -10.337 -13.494 1.00 95.94 83 ASP A O 1
ATOM 656 N N . ILE A 1 84 ? 4.434 -8.107 -13.479 1.00 95.50 84 ILE A N 1
ATOM 657 C CA . ILE A 1 84 ? 4.744 -7.998 -12.039 1.00 95.50 84 ILE A CA 1
ATOM 658 C C . ILE A 1 84 ? 3.480 -8.139 -11.188 1.00 95.50 84 ILE A C 1
ATOM 660 O O . ILE A 1 84 ? 3.533 -8.628 -10.059 1.00 95.50 84 ILE A O 1
ATOM 664 N N . LEU A 1 85 ? 2.339 -7.691 -11.713 1.00 95.62 85 LEU A N 1
ATOM 665 C CA . LEU A 1 85 ? 1.046 -7.765 -11.041 1.00 95.62 85 LEU A CA 1
ATOM 666 C C . LEU A 1 85 ? 0.038 -8.513 -11.914 1.00 95.62 85 LEU A C 1
ATOM 668 O O . LEU A 1 85 ? -0.028 -8.233 -13.109 1.00 95.62 85 LEU A O 1
ATOM 672 N N . PRO A 1 86 ? -0.791 -9.400 -11.339 1.00 96.00 86 PRO A N 1
ATOM 673 C CA . PRO A 1 86 ? -1.877 -10.035 -12.075 1.00 96.00 86 PRO A CA 1
ATOM 674 C C . PRO A 1 86 ? -3.010 -9.040 -12.369 1.00 96.00 86 PRO A C 1
ATOM 676 O O . PRO A 1 86 ? -3.222 -8.080 -11.617 1.00 96.00 86 PRO A O 1
ATOM 679 N N . ASP A 1 87 ? -3.768 -9.295 -13.436 1.00 93.38 87 ASP A N 1
ATOM 680 C CA . ASP A 1 87 ? -4.828 -8.409 -13.939 1.00 93.38 87 ASP A CA 1
ATOM 681 C C . ASP A 1 87 ? -5.865 -8.064 -12.861 1.00 93.38 87 ASP A C 1
ATOM 683 O O . ASP A 1 87 ? -6.128 -6.888 -12.589 1.00 93.38 87 ASP A O 1
ATOM 687 N N . ASP A 1 88 ? -6.390 -9.083 -12.174 1.00 93.38 88 ASP A N 1
ATOM 688 C CA . ASP A 1 88 ? -7.433 -8.919 -11.155 1.00 93.38 88 ASP A CA 1
ATOM 689 C C . ASP A 1 88 ? -6.975 -8.015 -10.004 1.00 93.38 88 ASP A C 1
ATOM 691 O O . ASP A 1 88 ? -7.699 -7.120 -9.559 1.00 93.38 88 ASP A O 1
ATOM 695 N N . PHE A 1 89 ? -5.734 -8.197 -9.547 1.00 92.94 89 PHE A N 1
ATOM 696 C CA . PHE A 1 89 ? -5.186 -7.390 -8.460 1.00 92.94 89 PHE A CA 1
ATOM 697 C C . PHE A 1 89 ? -4.885 -5.958 -8.912 1.00 92.94 89 PHE A C 1
ATOM 699 O O . PHE A 1 89 ? -5.067 -5.004 -8.151 1.00 92.94 89 PHE A O 1
ATOM 706 N N . THR A 1 90 ? -4.492 -5.787 -10.172 1.00 93.81 90 THR A N 1
ATOM 707 C CA . THR A 1 90 ? -4.228 -4.475 -10.771 1.00 93.81 90 THR A CA 1
ATOM 708 C C . THR A 1 90 ? -5.487 -3.615 -10.789 1.00 93.81 90 THR A C 1
ATOM 710 O O . THR A 1 90 ? -5.426 -2.425 -10.465 1.00 93.81 90 THR A O 1
ATOM 713 N N . VAL A 1 91 ? -6.649 -4.205 -11.084 1.00 93.31 91 VAL A N 1
ATOM 714 C CA . VAL A 1 91 ? -7.941 -3.505 -11.004 1.00 93.31 91 VAL A CA 1
ATOM 715 C C . VAL A 1 91 ? -8.183 -2.971 -9.590 1.00 93.31 91 VAL A C 1
ATOM 717 O O . VAL A 1 91 ? -8.499 -1.788 -9.432 1.00 93.31 91 VAL A O 1
ATOM 720 N N . THR A 1 92 ? -7.972 -3.794 -8.558 1.00 93.06 92 THR A N 1
ATOM 721 C CA . THR A 1 92 ? -8.120 -3.375 -7.155 1.00 93.06 92 THR A CA 1
ATOM 722 C C . THR A 1 92 ? -7.162 -2.240 -6.796 1.00 93.06 92 THR A C 1
ATOM 724 O O . THR A 1 92 ? -7.591 -1.211 -6.271 1.00 93.06 92 THR A O 1
ATOM 727 N N . LEU A 1 93 ? -5.873 -2.370 -7.119 1.00 92.12 93 LEU A N 1
ATOM 728 C CA . LEU A 1 93 ? -4.865 -1.363 -6.780 1.00 92.12 93 LEU A CA 1
ATOM 729 C C . LEU A 1 93 ? -5.149 -0.005 -7.443 1.00 92.12 93 LEU A C 1
ATOM 731 O O . LEU A 1 93 ? -5.027 1.046 -6.807 1.00 92.12 93 LEU A O 1
ATOM 735 N N . ARG A 1 94 ? -5.626 -0.015 -8.694 1.00 93.25 94 ARG A N 1
ATOM 736 C CA . ARG A 1 94 ? -6.047 1.200 -9.410 1.00 93.25 94 ARG A CA 1
ATOM 737 C C . ARG A 1 94 ? -7.242 1.886 -8.749 1.00 93.25 94 ARG A C 1
ATOM 739 O O . ARG A 1 94 ? -7.276 3.118 -8.698 1.00 93.25 94 ARG A O 1
ATOM 746 N N . GLN A 1 95 ? -8.206 1.124 -8.230 1.00 91.62 95 GLN A N 1
ATOM 747 C CA . GLN A 1 95 ? -9.337 1.680 -7.479 1.00 91.62 95 GLN A CA 1
ATOM 748 C C . GLN A 1 95 ? -8.875 2.329 -6.168 1.00 91.62 95 GLN A C 1
ATOM 750 O O . GLN A 1 95 ? -9.303 3.442 -5.864 1.00 91.62 95 GLN A O 1
ATOM 755 N N . MET A 1 96 ? -7.949 1.694 -5.440 1.00 89.94 96 MET A N 1
ATOM 756 C CA . MET A 1 96 ? -7.391 2.254 -4.202 1.00 89.94 96 MET A CA 1
ATOM 757 C C . MET A 1 96 ? -6.647 3.572 -4.445 1.00 89.94 96 MET A C 1
ATOM 759 O O . MET A 1 96 ? -6.919 4.564 -3.768 1.00 89.94 96 MET A O 1
ATOM 763 N N . ALA A 1 97 ? -5.767 3.630 -5.452 1.00 87.38 97 ALA A N 1
ATOM 764 C CA . ALA A 1 97 ? -5.110 4.883 -5.836 1.00 87.38 97 ALA A CA 1
ATOM 765 C C . ALA A 1 97 ? -6.121 5.953 -6.267 1.00 87.38 97 ALA A C 1
ATOM 767 O O . ALA A 1 97 ? -5.938 7.140 -6.006 1.00 87.38 97 ALA A O 1
ATOM 768 N N . GLY A 1 98 ? -7.225 5.543 -6.893 1.00 85.69 98 GLY A N 1
ATOM 769 C CA . GLY A 1 98 ? -8.321 6.443 -7.212 1.00 85.69 98 GLY A CA 1
ATOM 770 C C . GLY A 1 98 ? -9.030 7.027 -5.995 1.00 85.69 98 GLY A C 1
ATOM 771 O O . GLY A 1 98 ? -9.352 8.214 -6.017 1.00 85.69 98 GLY A O 1
ATOM 772 N N . ALA A 1 99 ? -9.238 6.230 -4.947 1.00 77.69 99 ALA A N 1
ATOM 773 C CA . ALA A 1 99 ? -9.882 6.667 -3.711 1.00 77.69 99 ALA A CA 1
ATOM 774 C C . ALA A 1 99 ? -9.055 7.729 -2.965 1.00 77.69 99 ALA A C 1
ATOM 776 O O . ALA A 1 99 ? -9.627 8.666 -2.408 1.00 77.69 99 ALA A O 1
ATOM 777 N N . LEU A 1 100 ? -7.721 7.639 -3.025 1.00 71.88 100 LEU A N 1
ATOM 778 C CA . LEU A 1 100 ? -6.817 8.635 -2.444 1.00 71.88 100 LEU A CA 1
ATOM 779 C C . LEU A 1 100 ? -7.005 10.027 -3.078 1.00 71.88 100 LEU A C 1
ATOM 781 O O . LEU A 1 100 ? -7.098 11.031 -2.374 1.00 71.88 100 LEU A O 1
ATOM 785 N N . VAL A 1 101 ? -7.136 10.080 -4.407 1.00 58.31 101 VAL A N 1
ATOM 786 C CA . VAL A 1 101 ? -7.272 11.335 -5.173 1.00 58.31 101 VAL A CA 1
ATOM 787 C C . VAL A 1 101 ? -8.608 12.042 -4.911 1.00 58.31 101 VAL A C 1
ATOM 789 O O . VAL A 1 101 ? -8.687 13.263 -5.009 1.00 58.31 101 VAL A O 1
ATOM 792 N N . LEU A 1 102 ? -9.660 11.297 -4.558 1.00 53.78 102 LEU A N 1
ATOM 793 C CA . LEU A 1 102 ? -10.993 11.858 -4.306 1.00 53.78 102 LEU A CA 1
ATOM 794 C C . LEU A 1 102 ? -11.185 12.349 -2.860 1.00 53.78 102 LEU A C 1
ATOM 796 O O . LEU A 1 102 ? -12.047 13.191 -2.621 1.00 53.78 102 LEU A O 1
ATOM 800 N N . GLY A 1 103 ? -10.401 11.838 -1.904 1.00 52.41 103 GLY A N 1
ATOM 801 C CA . GLY A 1 103 ? -10.529 12.164 -0.477 1.00 52.41 103 GLY A CA 1
ATOM 802 C C . GLY A 1 103 ? -9.539 13.207 0.055 1.00 52.41 103 GLY A C 1
ATOM 803 O O . GLY A 1 103 ? -9.786 13.780 1.115 1.00 52.41 103 GLY A O 1
ATOM 804 N N . GLY A 1 104 ? -8.433 13.465 -0.653 1.00 46.94 104 GLY A N 1
ATOM 805 C CA . GLY A 1 104 ? -7.342 14.324 -0.189 1.00 46.94 104 GLY A CA 1
ATOM 806 C C . GLY A 1 104 ? -6.970 15.399 -1.204 1.00 46.94 104 GLY A C 1
ATOM 807 O O . GLY A 1 104 ? -6.252 15.147 -2.169 1.00 46.94 104 GLY A O 1
ATOM 808 N N . GLY A 1 105 ? -7.416 16.633 -0.966 1.00 50.28 105 GLY A N 1
ATOM 809 C CA . GLY A 1 105 ? -6.868 17.789 -1.662 1.00 50.28 105 GLY A CA 1
ATOM 810 C C . GLY A 1 105 ? -5.359 17.899 -1.412 1.00 50.28 105 GLY A C 1
ATOM 811 O O . GLY A 1 105 ? -4.932 18.014 -0.267 1.00 50.28 105 GLY A O 1
ATOM 812 N N . ARG A 1 106 ? -4.592 17.973 -2.507 1.00 54.66 106 ARG A N 1
ATOM 813 C CA . ARG A 1 106 ? -3.146 18.275 -2.611 1.00 54.66 106 ARG A CA 1
ATOM 814 C C . ARG A 1 106 ? -2.196 17.090 -2.378 1.00 54.66 106 ARG A C 1
ATOM 816 O O . ARG A 1 106 ? -1.821 16.791 -1.253 1.00 54.66 106 ARG A O 1
ATOM 823 N N . ARG A 1 107 ? -1.646 16.586 -3.488 1.00 50.34 107 ARG A N 1
ATOM 824 C CA . ARG A 1 107 ? -0.219 16.708 -3.870 1.00 50.34 107 ARG A CA 1
ATOM 825 C C . ARG A 1 107 ? -0.047 16.258 -5.328 1.00 50.34 107 ARG A C 1
ATOM 827 O O . ARG A 1 107 ? 0.488 15.204 -5.621 1.00 50.34 107 ARG A O 1
ATOM 834 N N . ALA A 1 108 ? -0.523 17.088 -6.255 1.00 41.78 108 ALA A N 1
ATOM 835 C CA . ALA A 1 108 ? -0.015 17.079 -7.623 1.00 41.78 108 ALA A CA 1
ATOM 836 C C . ALA A 1 108 ? 1.302 17.862 -7.611 1.00 41.78 108 ALA A C 1
ATOM 838 O O . ALA A 1 108 ? 1.257 19.087 -7.653 1.00 41.78 108 ALA A O 1
ATOM 839 N N . SER A 1 109 ? 2.437 17.191 -7.413 1.00 39.09 109 SER A N 1
ATOM 840 C CA . SER A 1 109 ? 3.791 17.713 -7.677 1.00 39.09 109 SER A CA 1
ATOM 841 C C . SER A 1 109 ? 4.810 16.577 -7.530 1.00 39.09 109 SER A C 1
ATOM 843 O O . SER A 1 109 ? 5.435 16.436 -6.479 1.00 39.09 109 SER A O 1
ATOM 845 N N . LEU A 1 110 ? 4.951 15.774 -8.580 1.00 37.41 110 LEU A N 1
ATOM 846 C CA . LEU A 1 110 ? 6.232 15.210 -9.004 1.00 37.41 110 LEU A CA 1
ATOM 847 C C . LEU A 1 110 ? 6.369 15.504 -10.496 1.00 37.41 110 LEU A C 1
ATOM 849 O O . LEU A 1 110 ? 5.338 15.362 -11.193 1.00 37.41 110 LEU A O 1
#